Protein AF-A0A365ZYJ9-F1 (afdb_monomer)

Mean predicted aligned error: 3.9 Å

Radius of gyration: 12.57 Å; Cα contacts (8 Å, |Δi|>4): 138; chains: 1; bounding box: 28×27×32 Å

Sequence (86 aa):
MIEDHLREHPPGISGTLYVSPEGFEDDTHYLPVWGAKEFLVDGQDAYGRWDSRVLFVDKQTGEVTEDMQTLAFDKIDAMTPVKASE

Foldseek 3Di:
DVVVVCVVVPDPFPADKDWAQKWWDDPFWTKIDIFHCCCPPVVDCVRDDDQQKTWIQTPPPRDIDIDHCVVCVVVRVPTHMDGRDD

Nearest PDB structures (foldseek):
  7sgr-assembly1_E  TM=5.887E-01  e=3.162E+00  Escherichia coli CFT073
  8s8u-assembly2_B  TM=4.423E-01  e=1.567E+00  Escherichia coli K-12
  8s8u-assembly1_A  TM=4.429E-01  e=2.360E+00  Escherichia coli K-12
  5m05-assembly1_A  TM=4.274E-01  e=2.982E+00  Gallus gallus
  6rji-assembly1_A  TM=6.328E-01  e=9.065E+00  Staphylococcus aureus subsp. aureus NCTC 8325

Secondary structure (DSSP, 8-state):
-HHHHHHHS--S-SS-EEEEEEEEE-SSEEEEEEEEHHHHTT--GGG---S-EEEEEETTT--EEEEETTTSHHHHHTSEEEEPP-

Solvent-accessible surface area (backbone atoms only — not comparable to full-atom values): 5099 Å² total; per-residue (Å²): 106,71,70,53,49,43,66,78,52,65,68,97,64,55,79,49,86,36,72,51,66,43,29,32,32,57,101,54,33,38,32,68,40,68,48,18,35,47,26,80,74,69,66,37,70,92,30,57,82,86,79,50,70,39,50,39,27,32,71,87,80,65,49,77,45,78,48,46,42,84,80,39,41,74,61,59,72,71,32,45,80,40,67,53,78,130

pLDDT: mean 89.69, std 8.23, range [45.38, 97.25]

Structure (mmCIF, N/CA/C/O backbone):
data_AF-A0A365ZYJ9-F1
#
_entry.id   AF-A0A365ZYJ9-F1
#
loop_
_atom_site.group_PDB
_atom_site.id
_atom_site.type_symbol
_atom_site.label_atom_id
_atom_site.label_alt_id
_atom_site.label_comp_id
_atom_site.label_asym_id
_atom_site.label_entity_id
_atom_site.label_seq_id
_atom_site.pdbx_PDB_ins_code
_atom_site.Cartn_x
_atom_site.Cartn_y
_atom_site.Cartn_z
_atom_site.occupancy
_atom_site.B_iso_or_equiv
_atom_site.auth_seq_id
_atom_site.auth_comp_id
_atom_site.auth_asym_id
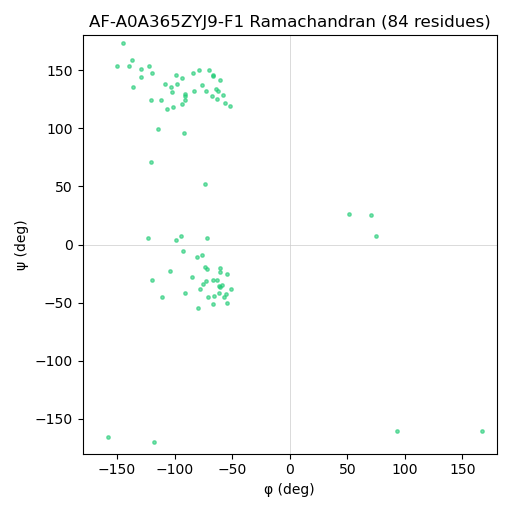_atom_site.auth_atom_id
_atom_site.pdbx_PDB_model_num
ATOM 1 N N . MET A 1 1 ? 1.001 9.863 6.480 1.00 70.94 1 MET A N 1
ATOM 2 C CA . MET A 1 1 ? 1.008 8.553 7.178 1.00 70.94 1 MET A CA 1
ATOM 3 C C . MET A 1 1 ? 1.789 7.489 6.407 1.00 70.94 1 MET A C 1
ATOM 5 O O . MET A 1 1 ? 2.895 7.185 6.825 1.00 70.94 1 MET A O 1
ATOM 9 N N . ILE A 1 2 ? 1.303 6.967 5.271 1.00 81.31 2 ILE A N 1
ATOM 10 C CA . ILE A 1 2 ? 2.069 5.984 4.463 1.00 81.31 2 ILE A CA 1
ATOM 11 C C . ILE A 1 2 ? 3.339 6.602 3.872 1.00 81.31 2 ILE A C 1
ATOM 13 O O . ILE A 1 2 ? 4.407 6.005 3.946 1.00 81.31 2 ILE A O 1
ATOM 17 N N . GLU A 1 3 ? 3.243 7.815 3.322 1.00 80.12 3 GLU A N 1
ATOM 18 C CA . GLU A 1 3 ? 4.409 8.529 2.787 1.00 80.12 3 GLU A CA 1
ATOM 19 C C . GLU A 1 3 ? 5.472 8.792 3.857 1.00 80.12 3 GLU A C 1
ATOM 21 O O . GLU A 1 3 ? 6.662 8.713 3.570 1.00 80.12 3 GLU A O 1
ATOM 26 N N . ASP A 1 4 ? 5.052 9.073 5.093 1.00 82.38 4 ASP A N 1
ATOM 27 C CA . ASP A 1 4 ? 5.967 9.291 6.216 1.00 82.38 4 ASP A CA 1
ATOM 28 C C . ASP A 1 4 ? 6.623 7.975 6.638 1.00 82.38 4 ASP A C 1
ATOM 30 O O . ASP A 1 4 ? 7.844 7.923 6.745 1.00 82.38 4 ASP A O 1
ATOM 34 N N . HIS A 1 5 ? 5.846 6.890 6.746 1.00 84.31 5 HIS A N 1
ATOM 35 C CA . HIS A 1 5 ? 6.377 5.552 7.015 1.00 84.31 5 HIS A CA 1
ATOM 36 C C . HIS A 1 5 ? 7.404 5.126 5.957 1.00 84.31 5 HIS A C 1
ATOM 38 O O . HIS A 1 5 ? 8.480 4.646 6.294 1.00 84.31 5 HIS A O 1
ATOM 44 N N . LEU A 1 6 ? 7.116 5.347 4.672 1.00 84.06 6 LEU A N 1
ATOM 45 C CA . LEU A 1 6 ? 8.037 5.033 3.576 1.00 84.06 6 LEU A CA 1
ATOM 46 C C . LEU A 1 6 ? 9.233 5.992 3.504 1.00 84.06 6 LEU A C 1
ATOM 48 O O . LEU A 1 6 ? 10.258 5.634 2.933 1.00 84.06 6 LEU A O 1
ATOM 52 N N . ARG A 1 7 ? 9.140 7.197 4.075 1.00 81.75 7 ARG A N 1
ATOM 53 C CA . ARG A 1 7 ? 10.275 8.124 4.206 1.00 81.75 7 ARG A CA 1
ATOM 54 C C . ARG A 1 7 ? 11.200 7.719 5.354 1.00 81.75 7 ARG A C 1
ATOM 56 O O . ARG A 1 7 ? 12.415 7.834 5.215 1.00 81.75 7 ARG A O 1
ATOM 63 N N . GLU A 1 8 ? 10.637 7.249 6.464 1.00 84.69 8 GLU A N 1
ATOM 64 C CA . GLU A 1 8 ? 11.376 6.749 7.633 1.00 84.69 8 GLU A CA 1
ATOM 65 C C . GLU A 1 8 ? 11.966 5.352 7.390 1.00 84.69 8 GLU A C 1
ATOM 67 O O . GLU A 1 8 ? 13.076 5.053 7.835 1.00 84.69 8 GLU A O 1
ATOM 72 N N . HIS A 1 9 ? 11.262 4.526 6.615 1.00 82.12 9 HIS A N 1
ATOM 73 C CA . HIS A 1 9 ? 11.661 3.182 6.207 1.00 82.12 9 HIS A CA 1
ATOM 74 C C . HIS A 1 9 ? 11.744 3.094 4.676 1.00 82.12 9 HIS A C 1
ATOM 76 O O . HIS A 1 9 ? 10.895 2.447 4.050 1.00 82.12 9 HIS A O 1
ATOM 82 N N . PRO A 1 10 ? 12.759 3.739 4.062 1.00 76.38 10 PRO A N 1
ATOM 83 C CA . PRO A 1 10 ? 12.886 3.819 2.617 1.00 76.38 10 PRO A CA 1
ATOM 84 C C . PRO A 1 10 ? 12.903 2.420 2.002 1.00 76.38 10 PRO A C 1
ATOM 86 O O . PRO A 1 10 ? 13.758 1.596 2.349 1.00 76.38 10 PRO A O 1
ATOM 89 N N . PRO A 1 11 ? 11.961 2.123 1.097 1.00 79.44 11 PRO A N 1
ATOM 90 C CA . PRO A 1 11 ? 11.928 0.835 0.439 1.00 79.44 11 PRO A CA 1
ATOM 91 C C . PRO A 1 11 ? 13.108 0.718 -0.529 1.00 79.44 11 PRO A C 1
ATOM 93 O O . PRO A 1 11 ? 13.556 1.708 -1.108 1.00 79.44 11 PRO A O 1
ATOM 96 N N . GLY A 1 12 ? 13.596 -0.506 -0.737 1.00 81.38 12 GLY A N 1
ATOM 97 C CA . GLY A 1 12 ? 14.674 -0.808 -1.682 1.00 81.38 12 GLY A CA 1
ATOM 98 C C . GLY A 1 12 ? 14.225 -0.738 -3.144 1.00 81.38 12 GLY A C 1
ATOM 99 O O . GLY A 1 12 ? 14.403 -1.703 -3.881 1.00 81.38 12 GLY A O 1
ATOM 100 N N . ILE A 1 13 ? 13.607 0.371 -3.556 1.00 83.69 13 ILE A N 1
ATOM 101 C CA . ILE A 1 13 ? 13.169 0.611 -4.933 1.00 83.69 13 ILE A CA 1
ATOM 102 C C . ILE A 1 13 ? 14.187 1.479 -5.667 1.00 83.69 13 ILE A C 1
ATOM 104 O O . ILE A 1 13 ? 14.808 2.373 -5.094 1.00 83.69 13 ILE A O 1
ATOM 108 N N . SER A 1 14 ? 14.336 1.226 -6.962 1.00 85.88 14 SER A N 1
ATOM 109 C CA . SER A 1 14 ? 14.961 2.188 -7.868 1.00 85.88 14 SER A CA 1
ATOM 110 C C . SER A 1 14 ? 13.902 3.190 -8.325 1.00 85.88 14 SER A C 1
ATOM 112 O O . SER A 1 14 ? 12.745 2.810 -8.476 1.00 85.88 14 SER A O 1
ATOM 114 N N . GLY A 1 15 ? 14.284 4.443 -8.574 1.00 89.12 15 GLY A N 1
ATOM 115 C CA . GLY A 1 15 ? 13.376 5.473 -9.097 1.00 89.12 15 GLY A CA 1
ATOM 116 C C . GLY A 1 15 ? 12.702 6.334 -8.033 1.00 89.12 15 GLY A C 1
ATOM 117 O O . GLY A 1 15 ? 13.181 6.465 -6.905 1.00 89.12 15 GLY A O 1
ATOM 118 N N . THR A 1 16 ? 11.609 6.974 -8.434 1.00 91.12 16 THR A N 1
ATOM 119 C CA . THR A 1 16 ? 10.901 7.970 -7.631 1.00 91.12 16 THR A CA 1
ATOM 120 C C . THR A 1 16 ? 9.782 7.306 -6.843 1.00 91.12 16 THR A C 1
ATOM 122 O O . THR A 1 16 ? 8.869 6.742 -7.443 1.00 91.12 16 THR A O 1
ATOM 125 N N . LEU A 1 17 ? 9.808 7.397 -5.509 1.00 91.06 17 LEU A N 1
ATOM 126 C CA . LEU A 1 17 ? 8.716 6.875 -4.687 1.00 91.06 17 LEU A CA 1
ATOM 127 C C . LEU A 1 17 ? 7.384 7.538 -5.067 1.00 91.06 17 LEU A C 1
ATOM 129 O O . LEU A 1 17 ? 7.271 8.763 -5.094 1.00 91.06 17 LEU A O 1
ATOM 133 N N . TYR A 1 18 ? 6.380 6.707 -5.322 1.00 90.69 18 TYR A N 1
ATOM 134 C CA . TYR A 1 18 ? 5.026 7.096 -5.674 1.00 90.69 18 TYR A CA 1
ATOM 135 C C . TYR A 1 18 ? 4.016 6.250 -4.902 1.00 90.69 18 TYR A C 1
ATOM 137 O O . TYR A 1 18 ? 4.156 5.027 -4.809 1.00 90.69 18 TYR A O 1
ATOM 145 N N . VAL A 1 19 ? 2.988 6.911 -4.375 1.00 91.56 19 VAL A N 1
ATOM 146 C CA . VAL A 1 19 ? 1.803 6.280 -3.791 1.00 91.56 19 VAL A CA 1
ATOM 147 C C . VAL A 1 19 ? 0.628 6.605 -4.708 1.00 91.56 19 VAL A C 1
ATOM 149 O O . VAL A 1 19 ? 0.384 7.768 -5.027 1.00 91.56 19 VAL A O 1
ATOM 152 N N . SER A 1 20 ? -0.058 5.570 -5.179 1.00 91.06 20 SER A N 1
ATOM 153 C CA . SER A 1 20 ? -1.205 5.697 -6.073 1.00 91.06 20 SER A CA 1
ATOM 154 C C . SER A 1 20 ? -2.380 6.374 -5.359 1.00 91.06 20 SER A C 1
ATOM 156 O O . SER A 1 20 ? -2.613 6.097 -4.180 1.00 91.06 20 SER A O 1
ATOM 158 N N . PRO A 1 21 ? -3.182 7.198 -6.064 1.00 90.06 21 PRO A N 1
ATOM 159 C CA . PRO A 1 21 ? -4.473 7.670 -5.569 1.00 90.06 21 PRO A CA 1
ATOM 160 C C . PRO A 1 21 ? -5.539 6.561 -5.568 1.00 90.06 21 PRO A C 1
ATOM 162 O O . PRO A 1 21 ? -6.710 6.838 -5.327 1.00 90.06 21 PRO A O 1
ATOM 165 N N . GLU A 1 22 ? -5.168 5.322 -5.879 1.00 91.44 22 GLU A N 1
ATOM 166 C CA . GLU A 1 22 ? -6.007 4.132 -5.816 1.00 91.44 22 GLU A CA 1
ATOM 167 C C . GLU A 1 22 ? -5.394 3.124 -4.837 1.00 91.44 22 GLU A C 1
ATOM 169 O O . GLU A 1 22 ? -4.172 3.026 -4.686 1.00 91.44 22 GLU A O 1
ATOM 174 N N . GLY A 1 23 ? -6.253 2.361 -4.177 1.00 94.38 23 GLY A N 1
ATOM 175 C CA . GLY A 1 23 ? -5.874 1.337 -3.218 1.00 94.38 23 GLY A CA 1
ATOM 176 C C . GLY A 1 23 ? -6.981 0.310 -3.058 1.00 94.38 23 GLY A C 1
ATOM 177 O O . GLY A 1 23 ? -7.924 0.251 -3.848 1.00 94.38 23 GLY A O 1
ATOM 178 N N . PHE A 1 24 ? -6.869 -0.492 -2.012 1.00 95.75 24 PHE A N 1
ATOM 179 C CA . PHE A 1 24 ? -7.869 -1.487 -1.655 1.00 95.75 24 PHE A CA 1
ATOM 180 C C . PHE A 1 24 ? -8.226 -1.326 -0.182 1.00 95.75 24 PHE A C 1
ATOM 182 O O . PHE A 1 24 ? -7.389 -0.898 0.609 1.00 95.75 24 PHE A O 1
ATOM 189 N N . GLU A 1 25 ? -9.440 -1.678 0.220 1.00 96.56 25 GLU A N 1
ATOM 190 C CA . GLU A 1 25 ? -9.814 -1.703 1.633 1.00 96.56 25 GLU A CA 1
ATOM 191 C C . GLU A 1 25 ? -10.689 -2.898 2.005 1.00 96.56 25 GLU A C 1
ATOM 193 O O . GLU A 1 25 ? -11.437 -3.432 1.187 1.00 96.56 25 GLU A O 1
ATOM 198 N N . ASP A 1 26 ? -10.603 -3.288 3.271 1.00 95.75 26 ASP A N 1
ATOM 199 C CA . ASP A 1 26 ? -11.609 -4.087 3.961 1.00 95.75 26 ASP A CA 1
ATOM 200 C C . ASP A 1 26 ? -12.181 -3.282 5.150 1.00 95.75 26 ASP A C 1
ATOM 202 O O . ASP A 1 26 ? -11.940 -2.073 5.299 1.00 95.75 26 ASP A O 1
ATOM 206 N N . ASP A 1 27 ? -12.963 -3.941 6.005 1.00 95.56 27 ASP A N 1
ATOM 207 C CA . ASP A 1 27 ? -13.584 -3.321 7.183 1.00 95.56 27 ASP A CA 1
ATOM 208 C C . ASP A 1 27 ? -12.561 -2.746 8.180 1.00 95.56 27 ASP A C 1
ATOM 210 O O . ASP A 1 27 ? -12.875 -1.848 8.963 1.00 95.56 27 ASP A O 1
ATOM 214 N N . THR A 1 28 ? -11.333 -3.260 8.160 1.00 94.94 28 THR A N 1
ATOM 215 C CA . THR A 1 28 ? -10.291 -3.020 9.164 1.00 94.94 28 THR A CA 1
ATOM 216 C C . THR A 1 28 ? -9.035 -2.364 8.599 1.00 94.94 28 THR A C 1
ATOM 218 O O . THR A 1 28 ? -8.397 -1.591 9.308 1.00 94.94 28 THR A O 1
ATOM 221 N N . HIS A 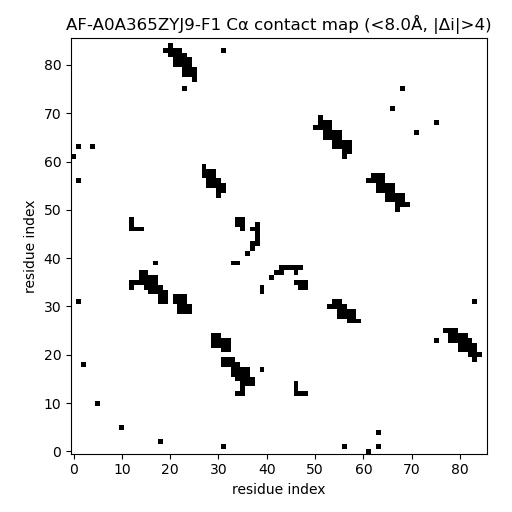1 29 ? -8.689 -2.616 7.336 1.00 96.06 29 HIS A N 1
ATOM 222 C CA . HIS A 1 29 ? -7.430 -2.190 6.738 1.00 96.06 29 HIS A CA 1
ATOM 223 C C . HIS A 1 29 ? -7.621 -1.460 5.413 1.00 96.06 29 HIS A C 1
ATOM 225 O O . HIS A 1 29 ? -8.451 -1.833 4.587 1.00 96.06 29 HIS A O 1
ATOM 231 N N . TYR A 1 30 ? -6.768 -0.467 5.187 1.00 95.38 30 TYR A N 1
ATOM 232 C CA . TYR A 1 30 ? -6.487 0.107 3.879 1.00 95.38 30 TYR A CA 1
ATOM 233 C C . TYR A 1 30 ? -5.140 -0.419 3.364 1.00 95.38 30 TYR A C 1
ATOM 235 O O . TYR A 1 30 ? -4.155 -0.469 4.098 1.00 95.38 30 TYR A O 1
ATOM 243 N N . LEU A 1 31 ? -5.092 -0.810 2.098 1.00 95.69 31 LEU A N 1
ATOM 244 C CA . LEU A 1 31 ? -3.916 -1.289 1.385 1.00 95.69 31 LEU A CA 1
ATOM 245 C C . LEU A 1 31 ? -3.572 -0.283 0.275 1.00 95.69 31 LEU A C 1
ATOM 247 O O . LEU A 1 31 ? -4.202 -0.303 -0.788 1.00 95.69 31 LEU A O 1
ATOM 251 N N . PRO A 1 32 ? -2.589 0.608 0.485 1.00 94.56 32 PRO A N 1
ATOM 252 C CA . PRO A 1 32 ? -2.096 1.479 -0.571 1.00 94.56 32 PRO A CA 1
ATOM 253 C C . PRO A 1 32 ? -1.384 0.699 -1.673 1.00 94.56 32 PRO A C 1
ATOM 255 O O . PRO A 1 32 ? -0.624 -0.236 -1.410 1.00 94.56 32 PRO A O 1
ATOM 258 N N . VAL A 1 33 ? -1.518 1.184 -2.906 1.00 92.44 33 VAL A N 1
ATOM 259 C CA . VAL A 1 33 ? -0.625 0.807 -4.004 1.00 92.44 33 VAL A CA 1
ATOM 260 C C . VAL A 1 33 ? 0.536 1.795 -4.045 1.00 92.44 33 VAL A C 1
ATOM 262 O O . VAL A 1 33 ? 0.332 3.003 -4.130 1.00 92.44 33 VAL A O 1
ATOM 265 N N . TRP A 1 34 ? 1.768 1.298 -3.974 1.00 92.75 34 TRP A N 1
ATOM 266 C CA . TRP A 1 34 ? 2.965 2.137 -3.931 1.00 92.75 34 TRP A CA 1
ATOM 267 C C . TRP A 1 34 ? 4.172 1.448 -4.574 1.00 92.75 34 TRP A C 1
ATOM 269 O O . TRP A 1 34 ? 4.268 0.218 -4.624 1.00 92.75 34 TRP A O 1
ATOM 279 N N . GLY A 1 35 ? 5.111 2.248 -5.072 1.00 92.31 35 GLY A N 1
ATOM 280 C CA . GLY A 1 35 ? 6.282 1.765 -5.799 1.00 92.31 35 GLY A CA 1
ATOM 281 C C . GLY A 1 35 ? 7.007 2.891 -6.524 1.00 92.31 35 GLY A C 1
ATOM 282 O O . GLY A 1 35 ? 6.840 4.061 -6.188 1.00 92.31 35 GLY A O 1
ATOM 283 N N . ALA A 1 36 ? 7.822 2.541 -7.516 1.00 93.62 36 ALA A N 1
ATOM 284 C CA . ALA A 1 36 ? 8.454 3.526 -8.382 1.00 93.62 36 ALA A CA 1
ATOM 285 C C . ALA A 1 36 ? 7.418 4.137 -9.335 1.00 93.62 36 ALA A C 1
ATOM 287 O O . ALA A 1 36 ? 6.669 3.401 -9.985 1.00 93.62 36 ALA A O 1
ATOM 288 N N . LYS A 1 37 ? 7.391 5.467 -9.454 1.00 94.25 37 LYS A N 1
ATOM 289 C CA . LYS A 1 37 ? 6.543 6.181 -10.420 1.00 94.25 37 LYS A CA 1
ATOM 290 C C . LYS A 1 37 ? 6.793 5.681 -11.841 1.00 94.25 37 LYS A C 1
ATOM 292 O O . LYS A 1 37 ? 5.852 5.455 -12.593 1.00 94.25 37 LYS A O 1
ATOM 297 N N . GLU A 1 38 ? 8.061 5.471 -12.173 1.00 95.94 38 GLU A N 1
ATOM 298 C CA . GLU A 1 38 ? 8.520 5.022 -13.480 1.00 95.94 38 GLU A CA 1
ATOM 299 C C . GLU A 1 3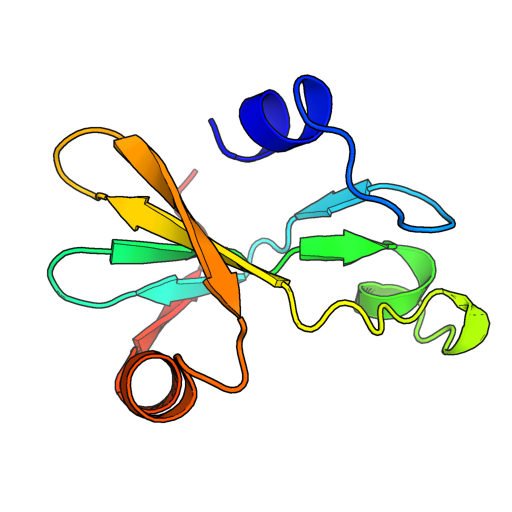8 ? 7.898 3.669 -13.849 1.00 95.94 38 GLU A C 1
ATOM 301 O O . GLU A 1 38 ? 7.551 3.440 -15.002 1.00 95.94 38 GLU A O 1
ATOM 306 N N . PHE A 1 39 ? 7.686 2.793 -12.863 1.00 94.31 39 PHE A N 1
ATOM 307 C CA . PHE A 1 39 ? 6.992 1.526 -13.064 1.00 94.31 39 PHE A CA 1
ATOM 308 C C . PHE A 1 39 ? 5.468 1.704 -13.100 1.00 94.31 39 PHE A C 1
ATOM 310 O O . PHE A 1 39 ? 4.823 1.309 -14.066 1.00 94.31 39 PHE A O 1
ATOM 317 N N . LEU A 1 40 ? 4.890 2.316 -12.060 1.00 92.19 40 LEU A N 1
ATOM 318 C CA . LEU A 1 40 ? 3.436 2.359 -11.853 1.00 92.19 40 LEU A CA 1
ATOM 319 C C . LEU A 1 40 ? 2.691 3.291 -12.815 1.00 92.19 40 LEU A C 1
ATOM 321 O O . LEU A 1 40 ? 1.532 3.040 -13.130 1.00 92.19 40 LEU A O 1
ATOM 325 N N . VAL A 1 41 ? 3.333 4.376 -13.246 1.00 94.19 41 VAL A N 1
ATOM 326 C CA . VAL A 1 41 ? 2.720 5.422 -14.076 1.00 94.19 41 VAL A CA 1
ATOM 327 C C . VAL A 1 41 ? 3.310 5.412 -15.480 1.00 94.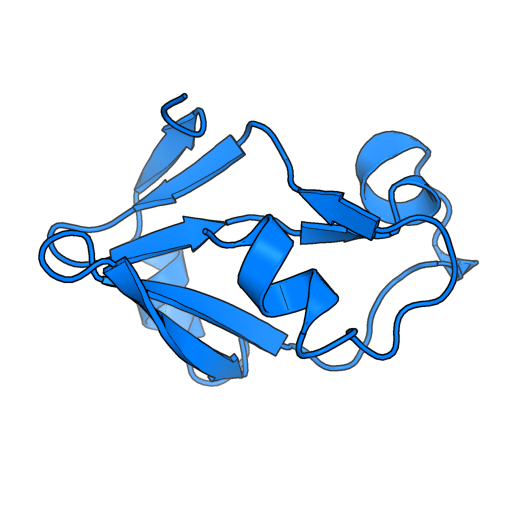19 41 VAL A C 1
ATOM 329 O O . VAL A 1 41 ? 2.563 5.473 -16.455 1.00 94.19 41 VAL A O 1
ATOM 332 N N . ASP A 1 42 ? 4.637 5.309 -15.591 1.00 96.06 42 ASP A N 1
ATOM 333 C CA . ASP A 1 42 ? 5.327 5.449 -16.880 1.00 96.06 42 ASP A CA 1
ATOM 334 C C . ASP A 1 42 ? 5.550 4.101 -17.603 1.00 96.06 42 ASP A C 1
ATOM 336 O O . ASP A 1 42 ? 5.998 4.091 -18.752 1.00 96.06 42 ASP A O 1
ATOM 340 N N . GLY A 1 43 ? 5.226 2.965 -16.967 1.00 92.88 43 GLY A N 1
ATOM 341 C CA . GLY A 1 43 ? 5.283 1.624 -17.568 1.00 92.88 43 GLY A CA 1
ATOM 342 C C . GLY A 1 43 ? 6.697 1.085 -17.822 1.00 92.88 43 GLY A C 1
ATOM 343 O O . GLY A 1 43 ? 6.904 0.286 -18.734 1.00 92.88 43 GLY A O 1
ATOM 344 N N . GLN A 1 44 ? 7.694 1.545 -17.065 1.00 95.31 44 GLN A N 1
ATOM 345 C CA . GLN A 1 44 ? 9.090 1.137 -17.209 1.00 95.31 44 GLN A CA 1
ATOM 346 C C . GLN A 1 44 ? 9.416 -0.056 -16.302 1.00 95.31 44 GLN A C 1
ATOM 348 O O . GLN A 1 44 ? 9.797 0.110 -15.143 1.00 95.31 44 GLN A O 1
ATOM 353 N N . ASP A 1 45 ? 9.348 -1.268 -16.856 1.00 91.19 45 ASP A N 1
ATOM 354 C CA . ASP A 1 45 ? 9.574 -2.532 -16.129 1.00 91.19 45 ASP A CA 1
ATOM 355 C C . ASP A 1 45 ? 10.918 -2.612 -15.383 1.00 91.19 45 ASP A C 1
ATOM 357 O O . ASP A 1 45 ? 11.032 -3.307 -14.374 1.00 91.19 45 ASP A O 1
ATOM 361 N N . ALA A 1 46 ? 11.937 -1.867 -15.830 1.00 92.25 46 ALA A N 1
ATOM 362 C CA . ALA A 1 46 ? 13.242 -1.786 -15.165 1.00 92.25 46 ALA A CA 1
ATOM 363 C C . ALA A 1 46 ? 13.169 -1.231 -13.728 1.00 92.25 46 ALA A C 1
ATOM 365 O O . ALA A 1 46 ? 14.079 -1.462 -12.935 1.00 92.25 46 ALA A O 1
ATOM 366 N N . TYR A 1 47 ? 12.090 -0.517 -13.400 1.00 92.12 47 TYR A N 1
ATOM 367 C CA . TYR A 1 47 ? 11.814 0.042 -12.077 1.00 92.12 47 TYR A CA 1
ATOM 368 C C . TYR A 1 47 ? 10.848 -0.828 -11.256 1.00 92.12 47 TYR A C 1
ATOM 370 O O . TYR A 1 47 ? 10.458 -0.453 -10.148 1.00 92.12 47 TYR A O 1
A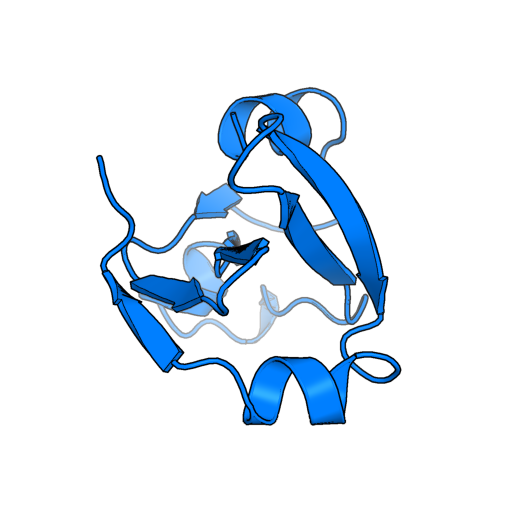TOM 378 N N . GLY A 1 48 ? 10.459 -1.992 -11.788 1.00 86.38 48 GLY A N 1
ATOM 379 C CA . GLY A 1 48 ? 9.613 -2.958 -11.105 1.00 86.38 48 GLY A CA 1
ATOM 380 C C . GLY A 1 48 ? 10.249 -3.461 -9.813 1.00 86.38 48 GLY A C 1
ATOM 381 O O . GLY A 1 48 ? 11.459 -3.688 -9.719 1.00 86.38 48 GLY A O 1
ATOM 382 N N . ARG A 1 49 ? 9.407 -3.647 -8.800 1.00 85.69 49 ARG A N 1
ATOM 383 C CA . ARG A 1 49 ? 9.809 -4.199 -7.508 1.00 85.69 49 ARG A CA 1
ATOM 384 C C . ARG A 1 49 ? 9.605 -5.712 -7.472 1.00 85.69 49 ARG A C 1
ATOM 386 O O . ARG A 1 49 ? 8.609 -6.213 -7.984 1.00 85.69 49 ARG A O 1
ATOM 393 N N . TRP A 1 50 ? 10.516 -6.418 -6.806 1.00 82.31 50 TRP A N 1
ATOM 394 C CA . TRP A 1 50 ? 10.489 -7.885 -6.678 1.00 82.31 50 TRP A CA 1
ATOM 395 C C . TRP A 1 50 ? 10.471 -8.369 -5.223 1.00 82.31 50 TRP A C 1
ATOM 397 O O . TRP A 1 50 ? 10.548 -9.565 -4.964 1.00 82.31 50 TRP A O 1
ATOM 407 N N . ASP A 1 51 ? 10.362 -7.448 -4.265 1.00 85.81 51 ASP A N 1
ATOM 408 C CA . ASP A 1 51 ? 10.320 -7.751 -2.830 1.00 85.81 51 ASP A CA 1
ATOM 409 C C . ASP A 1 51 ? 8.965 -8.308 -2.365 1.00 85.81 51 ASP A C 1
ATOM 411 O O . ASP A 1 51 ? 8.856 -8.780 -1.239 1.00 85.81 51 ASP A O 1
ATOM 415 N N . SER A 1 52 ? 7.942 -8.285 -3.232 1.00 86.69 52 SER A N 1
ATOM 416 C CA . SER A 1 52 ? 6.569 -8.721 -2.931 1.00 86.69 52 SER A CA 1
ATOM 417 C C . SER A 1 52 ? 5.998 -8.073 -1.666 1.00 86.69 52 SER A C 1
ATOM 419 O O . SER A 1 52 ? 5.147 -8.656 -1.007 1.00 86.69 52 SER A O 1
ATOM 421 N N . ARG A 1 53 ? 6.479 -6.886 -1.290 1.00 91.25 53 ARG A N 1
ATOM 422 C CA . ARG A 1 53 ? 6.117 -6.237 -0.029 1.00 91.25 53 ARG A CA 1
ATOM 423 C C . ARG A 1 53 ? 4.792 -5.490 -0.162 1.00 91.25 53 ARG A C 1
ATOM 425 O O . ARG A 1 53 ? 4.624 -4.692 -1.083 1.00 91.25 53 ARG A O 1
ATOM 432 N N . VAL A 1 54 ? 3.894 -5.687 0.801 1.00 93.44 54 VAL A N 1
ATOM 433 C CA . VAL A 1 54 ? 2.639 -4.935 0.955 1.00 93.44 54 VAL A CA 1
ATOM 434 C C . VAL A 1 54 ? 2.585 -4.263 2.322 1.00 93.44 54 VAL A C 1
ATOM 436 O O . VAL A 1 54 ? 3.223 -4.713 3.271 1.00 93.44 54 VAL A O 1
ATOM 439 N N . LEU A 1 55 ? 1.843 -3.159 2.408 1.00 94.06 55 LEU A N 1
ATOM 440 C CA . LEU A 1 55 ? 1.626 -2.424 3.652 1.00 94.06 55 LEU A CA 1
ATOM 441 C C . LEU A 1 55 ? 0.131 -2.390 3.936 1.00 94.06 55 LEU A C 1
ATOM 443 O O . LEU A 1 55 ? -0.627 -1.920 3.098 1.00 94.06 55 LEU A O 1
ATOM 447 N N . PHE A 1 56 ? -0.286 -2.851 5.105 1.00 95.44 56 PHE A N 1
ATOM 448 C CA . PHE A 1 56 ? -1.653 -2.703 5.585 1.00 95.44 56 PHE A CA 1
ATOM 449 C C . PHE A 1 56 ? -1.704 -1.581 6.612 1.00 95.44 56 PHE A C 1
ATOM 451 O O . PHE A 1 56 ? -0.898 -1.548 7.537 1.00 95.44 56 PHE A O 1
ATOM 458 N N . VAL A 1 57 ? -2.655 -0.673 6.449 1.00 95.06 57 VAL A N 1
ATOM 459 C CA . VAL A 1 57 ? -2.904 0.433 7.370 1.00 95.06 57 VAL A CA 1
ATOM 460 C C . VAL A 1 57 ? -4.177 0.137 8.137 1.00 95.06 57 VAL A C 1
ATOM 462 O O . VAL A 1 57 ? -5.244 0.065 7.530 1.00 95.06 57 VAL A O 1
ATOM 465 N N . ASP A 1 58 ? -4.082 -0.024 9.451 1.00 95.12 58 ASP A N 1
ATOM 466 C CA . ASP A 1 58 ? -5.257 -0.151 10.310 1.00 95.12 58 ASP A CA 1
ATOM 467 C C . ASP A 1 58 ? -6.084 1.147 10.257 1.00 95.12 58 ASP A C 1
ATOM 469 O O . ASP A 1 58 ? -5.576 2.247 10.493 1.00 95.12 58 ASP A O 1
ATOM 473 N N . LYS A 1 59 ? -7.372 1.033 9.921 1.00 92.69 59 LYS A N 1
ATOM 474 C CA . LYS A 1 59 ? -8.272 2.183 9.720 1.00 92.69 59 LYS A CA 1
ATOM 475 C C . LYS A 1 59 ? -8.678 2.867 11.029 1.00 92.69 59 LYS A C 1
ATOM 477 O O . LYS A 1 59 ? -9.141 4.005 10.992 1.00 92.69 59 LYS A O 1
ATOM 482 N N . GLN A 1 60 ? -8.545 2.193 12.171 1.00 92.88 60 GLN A N 1
ATOM 483 C CA . GLN A 1 60 ? -8.891 2.726 13.490 1.00 92.88 60 GLN A CA 1
ATOM 484 C C . GLN A 1 60 ? -7.697 3.406 14.161 1.00 92.88 60 GLN A C 1
ATOM 486 O O . GLN A 1 60 ? -7.860 4.459 14.777 1.00 92.88 60 GLN A O 1
ATOM 491 N N . THR A 1 61 ? -6.511 2.804 14.065 1.00 92.81 61 THR A N 1
ATOM 492 C CA . THR A 1 61 ? -5.309 3.254 14.784 1.00 92.81 61 THR A CA 1
ATOM 493 C C . THR A 1 61 ? -4.318 3.999 13.895 1.00 92.81 61 THR A C 1
ATOM 495 O O . THR A 1 61 ? -3.513 4.775 14.409 1.00 92.81 61 THR A O 1
ATOM 498 N N . GLY A 1 62 ? -4.366 3.788 12.576 1.00 90.69 62 GLY A N 1
ATOM 499 C CA . GLY A 1 62 ? -3.356 4.270 11.635 1.00 90.69 62 GLY A CA 1
ATOM 500 C C . GLY A 1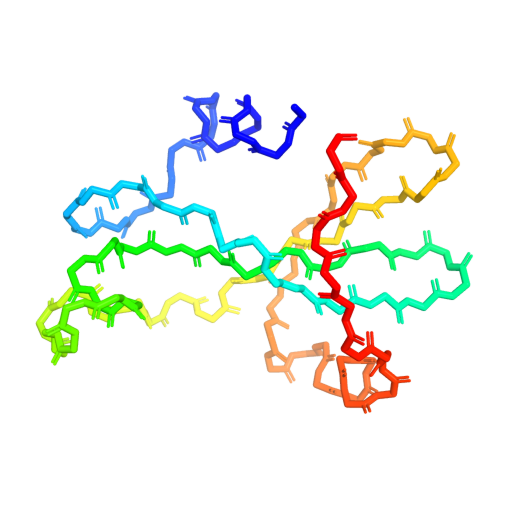 62 ? -2.048 3.471 11.666 1.00 90.69 62 GLY A C 1
ATOM 501 O O . GLY A 1 62 ? -1.071 3.872 11.033 1.00 90.69 62 GLY A O 1
ATOM 502 N N . GLU A 1 63 ? -1.995 2.359 12.404 1.00 92.69 63 GLU A N 1
ATOM 503 C CA . GLU A 1 63 ? -0.812 1.502 12.467 1.00 92.69 63 GLU A CA 1
ATOM 504 C C . GLU A 1 63 ? -0.515 0.877 11.099 1.00 92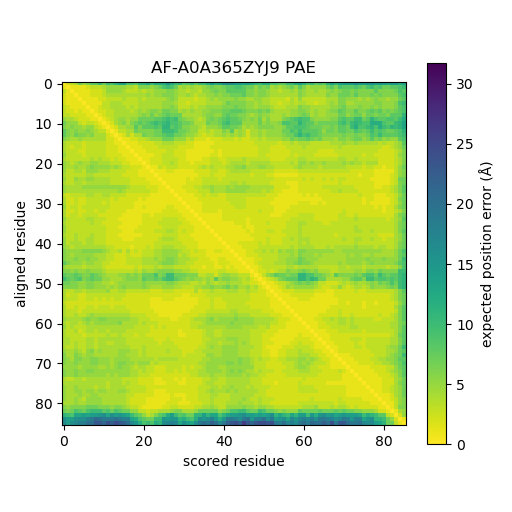.69 63 GLU A C 1
ATOM 506 O O . GLU A 1 63 ? -1.409 0.370 10.421 1.00 92.69 63 GLU A O 1
ATOM 511 N N . VAL A 1 64 ? 0.757 0.913 10.692 1.00 93.25 64 VAL A N 1
ATOM 512 C CA . VAL A 1 64 ? 1.224 0.327 9.432 1.00 93.25 64 VAL A CA 1
ATOM 513 C C . VAL A 1 64 ? 1.892 -1.010 9.725 1.00 93.25 64 VAL A C 1
ATOM 515 O O . VAL A 1 64 ? 2.919 -1.056 10.399 1.00 93.25 64 VAL A O 1
ATOM 518 N N . THR A 1 65 ? 1.333 -2.087 9.181 1.00 93.00 65 THR A N 1
ATOM 519 C CA . THR A 1 65 ? 1.913 -3.433 9.237 1.00 93.00 65 THR A CA 1
ATOM 520 C C . THR A 1 65 ? 2.442 -3.837 7.867 1.00 93.00 65 THR A C 1
ATOM 522 O O . THR A 1 65 ? 1.800 -3.609 6.843 1.00 93.00 65 THR A O 1
ATOM 525 N N . GLU A 1 66 ? 3.617 -4.453 7.847 1.00 92.19 66 GLU A N 1
ATOM 526 C CA . GLU A 1 66 ? 4.248 -4.986 6.644 1.00 92.19 66 GLU A CA 1
ATOM 527 C C . GLU A 1 66 ? 3.992 -6.488 6.510 1.00 92.19 66 GLU A C 1
ATOM 529 O O . GLU A 1 66 ? 4.105 -7.225 7.488 1.00 92.19 66 GLU A O 1
ATOM 534 N N . ASP A 1 67 ? 3.699 -6.939 5.290 1.00 93.88 67 ASP A N 1
ATOM 535 C CA . ASP A 1 67 ? 3.573 -8.360 4.963 1.00 93.88 67 ASP A CA 1
ATOM 536 C C . ASP A 1 67 ? 4.093 -8.654 3.543 1.00 93.88 67 ASP A C 1
ATOM 538 O O . ASP A 1 67 ? 4.424 -7.751 2.764 1.00 93.88 67 ASP A O 1
ATOM 542 N N . MET A 1 68 ? 4.154 -9.935 3.189 1.00 91.81 68 MET A N 1
ATOM 543 C CA . MET A 1 68 ? 4.406 -10.409 1.835 1.00 91.81 68 MET A CA 1
ATOM 544 C C . MET A 1 68 ? 3.083 -10.602 1.088 1.00 91.81 68 MET A C 1
ATOM 546 O O . MET A 1 68 ? 2.207 -11.348 1.520 1.00 91.81 68 MET A O 1
ATOM 550 N N . GLN A 1 69 ? 2.966 -10.005 -0.097 1.00 89.88 69 GLN A N 1
ATOM 551 C CA . GLN A 1 69 ? 1.817 -10.121 -0.998 1.00 89.88 69 GLN A CA 1
ATOM 552 C C . GLN A 1 69 ? 1.426 -11.579 -1.248 1.00 89.88 69 GLN A C 1
ATOM 554 O O . GLN A 1 69 ? 0.247 -11.904 -1.321 1.00 89.88 69 GLN A O 1
ATOM 559 N N . THR A 1 70 ? 2.417 -12.464 -1.368 1.00 89.56 70 THR A N 1
ATOM 560 C CA . THR A 1 70 ? 2.208 -13.896 -1.601 1.00 89.56 70 THR A CA 1
ATOM 561 C C . THR A 1 70 ? 1.543 -14.602 -0.422 1.00 89.56 70 THR A C 1
ATOM 563 O O . THR A 1 70 ? 0.812 -15.562 -0.640 1.00 89.56 70 THR A O 1
ATOM 566 N N . LEU A 1 71 ? 1.770 -14.134 0.808 1.00 91.62 71 LEU A N 1
ATOM 567 C CA . LEU A 1 71 ? 1.116 -14.649 2.014 1.00 91.62 71 LEU A CA 1
ATOM 568 C C . LEU A 1 71 ? -0.247 -13.993 2.246 1.00 91.62 71 LEU A C 1
ATOM 570 O O . LEU A 1 71 ? -1.142 -14.618 2.806 1.00 91.62 71 LEU A O 1
ATOM 574 N N . ALA A 1 72 ? -0.4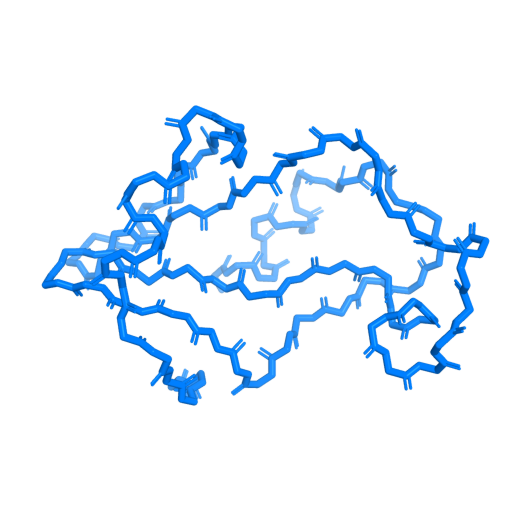13 -12.758 1.777 1.00 92.81 72 ALA A N 1
ATOM 575 C CA . ALA A 1 72 ? -1.629 -11.979 1.944 1.00 92.81 72 ALA A CA 1
ATOM 576 C C . ALA A 1 72 ? -2.605 -12.077 0.756 1.00 92.81 72 ALA A C 1
ATOM 578 O O . ALA A 1 72 ? -3.591 -11.347 0.735 1.00 92.81 72 ALA A O 1
ATOM 579 N N . PHE A 1 73 ? -2.358 -12.951 -0.227 1.00 92.12 73 PHE A N 1
ATOM 580 C CA . PHE A 1 73 ? -3.109 -12.976 -1.489 1.00 92.12 73 PHE A CA 1
ATOM 581 C C . PHE A 1 73 ? -4.625 -13.096 -1.284 1.00 92.12 73 PHE A C 1
ATOM 583 O O . PHE A 1 73 ? -5.364 -12.257 -1.786 1.00 92.12 73 PHE A O 1
ATOM 590 N N . ASP A 1 74 ? -5.076 -14.062 -0.477 1.00 95.00 74 ASP A N 1
ATOM 591 C CA . ASP A 1 74 ? -6.506 -14.275 -0.200 1.00 95.00 74 ASP A CA 1
ATOM 592 C C . ASP A 1 74 ? -7.151 -13.064 0.483 1.00 95.00 74 ASP A C 1
ATOM 594 O O . ASP A 1 74 ? -8.307 -12.731 0.224 1.00 95.00 74 ASP A O 1
ATOM 598 N N . LYS A 1 75 ? -6.395 -12.378 1.351 1.00 94.75 75 LYS A N 1
ATOM 599 C CA . LYS A 1 75 ? -6.856 -11.142 1.984 1.00 94.75 75 LYS A CA 1
ATOM 600 C C . LYS A 1 75 ? -7.009 -10.045 0.937 1.00 94.75 75 LYS A C 1
ATOM 602 O O . LYS A 1 75 ? -8.064 -9.434 0.879 1.00 94.75 75 LYS A O 1
ATOM 607 N N . ILE A 1 76 ? -5.983 -9.817 0.118 1.00 94.50 76 ILE A N 1
ATOM 608 C CA . ILE A 1 76 ? -5.963 -8.762 -0.904 1.00 94.50 76 ILE A CA 1
ATOM 609 C C . ILE A 1 76 ? -7.076 -8.976 -1.937 1.00 94.50 76 ILE A C 1
ATOM 611 O O . ILE A 1 76 ? -7.751 -8.017 -2.296 1.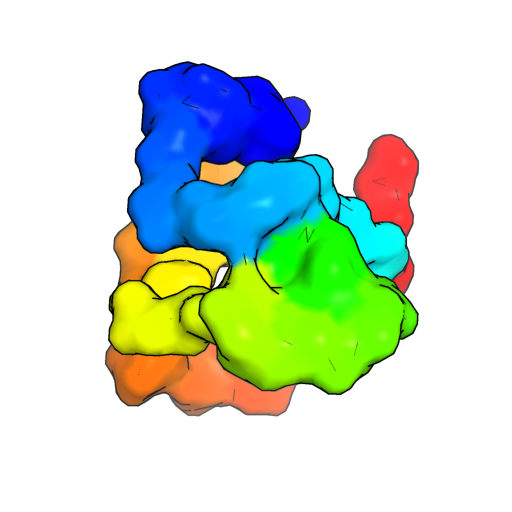00 94.50 76 ILE A O 1
ATOM 615 N N . ASP A 1 77 ? -7.302 -10.217 -2.375 1.00 95.06 77 ASP A N 1
ATOM 616 C CA . ASP A 1 77 ? -8.357 -10.568 -3.337 1.00 95.06 77 ASP A CA 1
ATOM 617 C C . ASP A 1 77 ? -9.770 -10.294 -2.789 1.00 95.06 77 ASP A C 1
ATOM 619 O O . ASP A 1 77 ? -10.674 -9.919 -3.532 1.00 95.06 77 ASP A O 1
ATOM 623 N N . ALA A 1 78 ? -9.953 -10.411 -1.470 1.00 96.19 78 ALA A N 1
ATOM 624 C CA . ALA A 1 78 ? -11.210 -10.094 -0.798 1.00 96.19 78 ALA A CA 1
ATOM 625 C C . ALA A 1 78 ? -11.421 -8.587 -0.538 1.00 96.19 78 ALA A C 1
ATOM 627 O O . ALA A 1 78 ? -12.520 -8.189 -0.142 1.00 96.19 78 ALA A O 1
ATOM 628 N N . MET A 1 79 ? -10.399 -7.744 -0.729 1.00 97.25 79 MET A N 1
ATOM 629 C CA . MET A 1 79 ? -10.505 -6.300 -0.504 1.00 97.25 79 MET A CA 1
ATOM 630 C C . MET A 1 79 ? -11.209 -5.598 -1.670 1.00 97.25 79 MET A C 1
ATOM 632 O O . MET A 1 79 ? -11.129 -5.990 -2.832 1.00 97.25 79 MET A O 1
ATOM 636 N N . THR A 1 80 ? -11.885 -4.497 -1.358 1.00 97.12 80 THR A N 1
ATOM 637 C CA . THR A 1 80 ? -12.597 -3.680 -2.342 1.00 97.12 80 THR A CA 1
ATOM 638 C C . THR A 1 80 ? -11.678 -2.586 -2.891 1.00 97.12 80 THR A C 1
ATOM 640 O O . THR A 1 80 ? -11.094 -1.851 -2.095 1.00 97.12 80 THR A O 1
ATOM 643 N N . PRO A 1 81 ? -11.557 -2.416 -4.222 1.00 95.75 81 PRO A N 1
ATOM 644 C CA . PRO A 1 81 ? -10.831 -1.293 -4.803 1.00 95.75 81 PRO A CA 1
ATOM 645 C C . PRO A 1 81 ? -11.477 0.041 -4.422 1.00 95.75 81 PRO A C 1
ATOM 647 O O . PRO A 1 81 ? -12.686 0.226 -4.582 1.00 95.75 81 PRO A O 1
ATOM 650 N N . VAL A 1 82 ? -10.668 0.994 -3.970 1.00 93.19 82 VAL A N 1
ATOM 651 C CA . VAL A 1 82 ? -11.110 2.336 -3.583 1.00 93.19 82 VAL A CA 1
ATOM 652 C C . VAL A 1 82 ? -10.159 3.400 -4.102 1.00 93.19 82 VAL A C 1
ATOM 654 O O . VAL A 1 82 ? -8.993 3.147 -4.397 1.00 93.19 82 VAL A O 1
ATOM 657 N N . LYS A 1 83 ? -10.661 4.630 -4.195 1.00 88.06 83 LYS A N 1
ATOM 658 C CA . LYS A 1 83 ? -9.781 5.791 -4.313 1.00 88.06 83 LYS A CA 1
ATOM 659 C C . LYS A 1 83 ? -9.187 6.069 -2.941 1.00 88.06 83 LYS A C 1
ATOM 661 O O . LYS A 1 83 ? -9.912 6.011 -1.951 1.00 88.06 83 LYS A O 1
ATOM 666 N N . ALA A 1 84 ? -7.898 6.375 -2.899 1.00 69.50 84 ALA A N 1
ATOM 667 C CA . ALA A 1 84 ? -7.239 6.870 -1.709 1.00 69.50 84 ALA A CA 1
ATOM 668 C C . ALA A 1 84 ? -8.039 8.069 -1.186 1.00 69.50 84 ALA A C 1
ATOM 670 O O . ALA A 1 84 ? -8.256 9.049 -1.902 1.00 69.50 84 ALA A O 1
ATOM 671 N N . SER A 1 85 ? -8.542 7.946 0.036 1.00 57.66 85 SER A N 1
ATOM 672 C CA . SER A 1 85 ? -9.132 9.059 0.766 1.00 57.66 85 SER A CA 1
ATOM 673 C C . SER A 1 85 ? -8.027 10.067 1.098 1.00 57.66 85 SER A C 1
ATOM 675 O O . SER A 1 85 ? -6.985 9.656 1.610 1.00 57.66 85 SER A O 1
ATOM 677 N N . GLU A 1 86 ? -8.252 11.341 0.749 1.00 45.38 86 GLU A N 1
ATOM 678 C CA . GLU A 1 86 ? -7.367 12.482 1.064 1.00 45.38 86 GLU A CA 1
ATOM 679 C C . GLU A 1 86 ? -7.039 12.597 2.559 1.00 45.38 86 GLU A C 1
ATOM 681 O O . GLU A 1 86 ? -7.945 12.351 3.393 1.00 45.38 86 GLU A O 1
#